Protein AF-A0A9P6IGS5-F1 (afdb_monomer_lite)

Radius of gyration: 22.18 Å; chains: 1; bounding box: 39×52×63 Å

pLDDT: mean 83.56, std 8.83, range [56.09, 96.19]

Structure (mmCIF, N/CA/C/O backbone):
data_AF-A0A9P6IGS5-F1
#
_entry.id   AF-A0A9P6IGS5-F1
#
loop_
_atom_site.group_PDB
_atom_site.id
_atom_site.type_symbol
_atom_site.label_atom_id
_atom_site.label_alt_id
_atom_site.label_comp_id
_atom_site.label_asym_id
_atom_site.label_entity_id
_atom_site.label_seq_id
_atom_site.pdbx_PDB_ins_code
_atom_site.Cartn_x
_atom_site.Cartn_y
_atom_site.Cartn_z
_atom_site.occupancy
_atom_site.B_iso_or_equiv
_atom_site.auth_seq_id
_atom_site.auth_comp_id
_atom_site.auth_asym_id
_atom_site.auth_atom_id
_atom_site.pdbx_PDB_model_num
ATOM 1 N N . SER A 1 1 ? -24.223 6.462 4.517 1.00 67.62 1 SER A N 1
ATOM 2 C CA . SER A 1 1 ? -23.906 7.894 4.335 1.00 67.62 1 SER A CA 1
ATOM 3 C C . SER A 1 1 ? -22.598 8.195 5.044 1.00 67.62 1 SER A C 1
ATOM 5 O O . SER A 1 1 ? -22.432 7.735 6.174 1.00 67.62 1 SER A O 1
ATOM 7 N N . ILE A 1 2 ? -21.698 8.926 4.380 1.00 74.50 2 ILE A N 1
ATOM 8 C CA . ILE A 1 2 ? -20.334 9.260 4.834 1.00 74.50 2 ILE A CA 1
ATOM 9 C C . ILE A 1 2 ? -20.335 9.878 6.243 1.00 74.50 2 ILE A C 1
ATOM 11 O O . ILE A 1 2 ? -19.531 9.499 7.096 1.00 74.50 2 ILE A O 1
ATOM 15 N N . ASP A 1 3 ? -21.309 10.740 6.539 1.00 76.12 3 ASP A N 1
ATOM 16 C CA . ASP A 1 3 ? -21.439 11.391 7.849 1.00 76.12 3 ASP A CA 1
ATOM 17 C C . ASP A 1 3 ? -21.683 10.407 8.999 1.00 76.12 3 ASP A C 1
ATOM 19 O O . ASP A 1 3 ? -21.131 10.571 10.087 1.00 76.12 3 ASP A O 1
ATOM 23 N N . LYS A 1 4 ? -22.478 9.352 8.767 1.00 75.62 4 LYS A N 1
ATOM 24 C CA . LYS A 1 4 ? -22.743 8.327 9.790 1.00 75.62 4 LYS A CA 1
ATOM 25 C C . LYS A 1 4 ? -21.494 7.487 10.070 1.00 75.62 4 LYS A C 1
ATOM 27 O O . LYS A 1 4 ? -21.181 7.250 11.231 1.00 75.62 4 LYS A O 1
ATOM 32 N N . GLY A 1 5 ? -20.769 7.082 9.022 1.00 74.75 5 GLY A N 1
ATOM 33 C CA . GLY A 1 5 ? -19.525 6.316 9.165 1.00 74.75 5 GLY A CA 1
ATOM 34 C C . GLY A 1 5 ? -18.425 7.117 9.865 1.00 74.75 5 GLY A C 1
ATOM 35 O O . GLY A 1 5 ? -17.746 6.603 10.749 1.00 74.75 5 GLY A O 1
ATOM 36 N N . THR A 1 6 ? -18.312 8.407 9.539 1.00 74.31 6 THR A N 1
ATOM 37 C CA . THR A 1 6 ? -17.309 9.295 10.144 1.00 74.31 6 THR A CA 1
ATOM 38 C C . THR A 1 6 ? -17.562 9.481 11.639 1.00 74.31 6 THR A C 1
ATOM 40 O O . THR A 1 6 ? -16.622 9.397 12.426 1.00 74.31 6 THR A O 1
ATOM 43 N N . ARG A 1 7 ? -18.821 9.688 12.053 1.00 74.38 7 ARG A N 1
ATOM 44 C CA . ARG A 1 7 ? -19.177 9.831 13.476 1.00 74.38 7 ARG A CA 1
ATOM 45 C C . ARG A 1 7 ? -18.875 8.567 14.282 1.00 74.38 7 ARG A C 1
ATOM 47 O O . ARG A 1 7 ? -18.262 8.672 15.337 1.00 74.38 7 ARG A O 1
ATOM 54 N N . ALA A 1 8 ? -19.210 7.389 13.755 1.00 75.44 8 ALA A N 1
ATOM 55 C CA . ALA A 1 8 ? -18.929 6.121 14.433 1.00 75.44 8 ALA A CA 1
ATOM 56 C C . ALA A 1 8 ? -17.420 5.906 14.683 1.00 75.44 8 ALA A C 1
ATOM 58 O O . ALA A 1 8 ? -17.015 5.457 15.754 1.00 75.44 8 ALA A O 1
ATOM 59 N N . LEU A 1 9 ? -16.566 6.279 13.722 1.00 77.00 9 LEU A N 1
ATOM 60 C CA . LEU A 1 9 ? -15.110 6.205 13.889 1.00 77.00 9 LEU A CA 1
ATOM 61 C C . LEU A 1 9 ? -14.582 7.238 14.892 1.00 77.00 9 LEU A C 1
ATOM 63 O O . LEU A 1 9 ? -13.697 6.919 15.684 1.00 77.00 9 LEU A O 1
ATOM 67 N N . GLN A 1 10 ? -15.149 8.444 14.919 1.00 72.88 10 GLN A N 1
ATOM 68 C CA . GLN A 1 10 ? -14.776 9.471 15.898 1.00 72.88 10 GLN A CA 1
ATOM 69 C C . GLN A 1 10 ? -15.120 9.069 17.334 1.00 72.88 10 GLN A C 1
ATOM 71 O O . GLN A 1 10 ? -14.329 9.309 18.245 1.00 72.88 10 GLN A O 1
ATOM 76 N N . GLU A 1 11 ? -16.268 8.424 17.541 1.00 74.75 11 GLU A N 1
ATOM 77 C CA . GLU A 1 11 ? -16.694 7.926 18.854 1.00 74.75 11 GLU A CA 1
ATOM 78 C C . GLU A 1 11 ? -15.733 6.867 19.410 1.00 74.75 11 GLU A C 1
ATOM 80 O O . GLU A 1 11 ? -15.517 6.806 20.621 1.00 74.75 11 GLU A O 1
ATOM 85 N N . SER A 1 12 ? -15.071 6.101 18.534 1.00 69.81 12 SER A N 1
ATOM 86 C CA . SER A 1 12 ? -14.038 5.139 18.934 1.00 69.81 12 SER A CA 1
ATOM 87 C C . SER A 1 12 ? -12.739 5.791 19.441 1.00 69.81 12 SER A C 1
ATOM 89 O O . SER A 1 12 ? -11.921 5.110 20.055 1.00 69.81 12 SER A O 1
ATOM 91 N N . LYS A 1 13 ? -12.528 7.099 19.195 1.00 68.44 13 LYS A N 1
ATOM 92 C CA . LYS A 1 13 ? -11.315 7.886 19.523 1.00 68.44 13 LYS A CA 1
ATOM 93 C C . LYS A 1 13 ? -9.985 7.324 18.994 1.00 68.44 13 LYS A C 1
ATOM 95 O O . LYS A 1 13 ? -8.922 7.791 19.396 1.00 68.44 13 LYS A O 1
ATOM 100 N N . VAL A 1 14 ? -10.019 6.347 18.089 1.00 75.38 14 VAL A N 1
ATOM 101 C CA . VAL A 1 14 ? -8.811 5.734 17.509 1.00 75.38 14 VAL A CA 1
ATOM 102 C C . VAL A 1 14 ? -8.190 6.614 16.419 1.00 75.38 14 VAL A C 1
ATOM 104 O O . VAL A 1 14 ? -6.975 6.582 16.230 1.00 75.38 14 VAL A O 1
ATOM 107 N N . LEU A 1 15 ? -9.013 7.391 15.710 1.00 81.44 15 LEU A N 1
ATOM 108 C CA . LEU A 1 15 ? -8.613 8.249 14.594 1.00 81.44 15 LEU A CA 1
ATOM 109 C C . LEU A 1 15 ? -9.080 9.685 14.823 1.00 81.44 15 LEU A C 1
ATOM 111 O O . LEU A 1 15 ? -10.172 9.915 15.348 1.00 81.44 15 LEU A O 1
ATOM 115 N N . ASP A 1 16 ? -8.281 10.657 14.383 1.00 85.62 16 ASP A N 1
ATOM 116 C CA . ASP A 1 16 ? -8.737 12.046 14.364 1.00 85.62 16 ASP A CA 1
ATOM 117 C C . ASP A 1 16 ? -9.813 12.273 13.282 1.00 85.62 16 ASP A C 1
ATOM 119 O O . ASP A 1 16 ? -10.110 11.405 12.451 1.00 85.62 16 ASP A O 1
ATOM 123 N N . ILE A 1 17 ? -10.431 13.457 13.289 1.00 85.44 17 ILE A N 1
ATOM 124 C CA . ILE A 1 17 ? -11.508 13.809 12.354 1.00 85.44 17 ILE A CA 1
ATOM 125 C C . ILE A 1 17 ? -11.085 13.726 10.884 1.00 85.44 17 ILE A C 1
ATOM 127 O O . ILE A 1 17 ? -11.879 13.292 10.049 1.00 85.44 17 ILE A O 1
ATOM 131 N N . THR A 1 18 ? -9.861 14.133 10.556 1.00 87.69 18 THR A N 1
ATOM 132 C CA . THR A 1 18 ? -9.362 14.137 9.179 1.00 87.69 18 THR A CA 1
ATOM 133 C C . THR A 1 18 ? -9.048 12.724 8.706 1.00 87.69 18 THR A C 1
ATOM 135 O O . THR A 1 18 ? -9.444 12.350 7.604 1.00 87.69 18 THR A O 1
ATOM 138 N N . GLN A 1 19 ? -8.448 11.903 9.568 1.00 89.38 19 GLN A N 1
ATOM 139 C CA . GLN A 1 19 ? -8.175 10.493 9.302 1.00 89.38 19 GLN A CA 1
ATOM 140 C C . GLN A 1 19 ? -9.465 9.679 9.162 1.00 89.38 19 GLN A C 1
ATOM 142 O O . GLN A 1 19 ? -9.591 8.883 8.234 1.00 89.38 19 GLN A O 1
ATOM 147 N N . SER A 1 20 ? -10.449 9.924 10.032 1.00 89.69 20 SER A N 1
ATOM 148 C CA . SER A 1 20 ? -11.764 9.276 9.972 1.00 89.69 20 SER A CA 1
ATOM 149 C C . SER A 1 20 ? -12.479 9.596 8.661 1.00 89.69 20 SER A C 1
ATOM 151 O O . SER A 1 20 ? -12.975 8.693 7.994 1.00 89.69 20 SER A O 1
ATOM 153 N N . LYS A 1 21 ? -12.483 10.873 8.250 1.00 89.31 21 LYS A N 1
ATOM 154 C CA . LYS A 1 21 ? -13.046 11.281 6.956 1.00 89.31 21 LYS A CA 1
ATOM 155 C C . LYS A 1 21 ? -12.319 10.609 5.794 1.00 89.31 21 LYS A C 1
ATOM 157 O O . LYS A 1 21 ? -12.976 10.033 4.938 1.00 89.31 21 LYS A O 1
ATOM 162 N N . ALA A 1 22 ? -10.985 10.631 5.783 1.00 91.25 22 ALA A N 1
ATOM 163 C CA . ALA A 1 22 ? -10.196 10.011 4.720 1.00 91.25 22 ALA A CA 1
ATOM 164 C C . ALA A 1 22 ? -10.479 8.506 4.580 1.00 91.25 22 ALA A C 1
ATOM 166 O O . ALA A 1 22 ? -10.629 8.015 3.464 1.00 91.25 22 ALA A O 1
ATOM 167 N N . LEU A 1 23 ? -10.604 7.787 5.701 1.00 91.44 23 LEU A N 1
ATOM 168 C CA . LEU A 1 23 ? -10.930 6.362 5.708 1.00 91.44 23 LEU A CA 1
ATOM 169 C C . LEU A 1 23 ? -12.328 6.090 5.133 1.00 91.44 23 LEU A C 1
ATOM 171 O O . LEU A 1 23 ? -12.487 5.214 4.286 1.00 91.44 23 LEU A O 1
ATOM 175 N N . VAL A 1 24 ? -13.341 6.850 5.561 1.00 90.56 24 VAL A N 1
ATOM 176 C CA . VAL A 1 24 ? -14.718 6.679 5.066 1.00 90.56 24 VAL A CA 1
ATOM 177 C C . VAL A 1 24 ? -14.820 7.017 3.583 1.00 90.56 24 VAL A C 1
ATOM 179 O O . VAL A 1 24 ? -15.501 6.309 2.845 1.00 90.56 24 VAL A O 1
ATOM 182 N N . GLU A 1 25 ? -14.132 8.066 3.138 1.00 90.94 25 GLU A N 1
ATOM 183 C CA . GLU A 1 25 ? -14.089 8.451 1.727 1.00 90.94 25 GLU A CA 1
ATOM 184 C C . GLU A 1 25 ? -13.423 7.375 0.867 1.00 90.94 25 GLU A C 1
ATOM 186 O O . GLU A 1 25 ? -13.945 7.037 -0.193 1.00 90.94 25 GLU A O 1
ATOM 191 N N . ALA A 1 26 ? -12.329 6.776 1.345 1.00 93.00 26 ALA A N 1
ATOM 192 C CA . ALA A 1 26 ? -11.666 5.672 0.655 1.00 93.00 26 ALA A CA 1
ATOM 193 C C . ALA A 1 26 ? -12.531 4.407 0.560 1.00 93.00 26 ALA A C 1
ATOM 195 O O . ALA A 1 26 ? -12.447 3.690 -0.428 1.00 93.00 26 ALA A O 1
ATOM 196 N N . LEU A 1 27 ? -13.381 4.143 1.556 1.00 91.12 27 LEU A N 1
ATOM 197 C CA . LEU A 1 27 ? -14.308 3.004 1.549 1.00 91.12 27 LEU A CA 1
ATOM 198 C C . LEU A 1 27 ? -15.571 3.240 0.708 1.00 91.12 27 LEU A C 1
ATOM 200 O O . LEU A 1 27 ? -16.265 2.284 0.373 1.00 91.12 27 LEU A O 1
ATOM 204 N N . SER A 1 28 ? -15.911 4.497 0.417 1.00 90.31 28 SER A N 1
ATOM 205 C CA . SER A 1 28 ? -17.187 4.865 -0.219 1.00 90.31 28 SER A CA 1
ATOM 206 C C . SER A 1 28 ? -17.060 5.184 -1.709 1.00 90.31 28 SER A C 1
ATOM 208 O O . SER A 1 28 ? -18.060 5.522 -2.341 1.00 90.31 28 SER A O 1
ATOM 210 N N . ARG A 1 29 ? -15.845 5.143 -2.263 1.00 88.44 29 ARG A N 1
ATOM 211 C CA . ARG A 1 29 ? -15.546 5.551 -3.638 1.00 88.44 29 ARG A CA 1
ATOM 212 C C . ARG A 1 29 ? -14.704 4.491 -4.328 1.00 88.44 29 ARG A C 1
ATOM 214 O O . ARG A 1 29 ? -13.872 3.852 -3.697 1.00 88.44 29 ARG A O 1
ATOM 221 N N . GLU A 1 30 ? -14.868 4.379 -5.640 1.00 89.19 30 GLU A N 1
ATOM 222 C CA . GLU A 1 30 ? -14.006 3.538 -6.479 1.00 89.19 30 GLU A CA 1
ATOM 223 C C . GLU A 1 30 ? -12.567 4.069 -6.520 1.00 89.19 30 GLU A C 1
ATOM 225 O O . GLU A 1 30 ? -11.612 3.298 -6.565 1.00 89.19 30 GLU A O 1
ATOM 230 N N . VAL A 1 31 ? -12.409 5.397 -6.461 1.00 90.81 31 VAL A N 1
ATOM 231 C CA . VAL A 1 31 ? -11.111 6.075 -6.443 1.00 90.81 31 VAL A CA 1
ATOM 232 C C . VAL A 1 31 ? -11.103 7.149 -5.359 1.00 90.81 31 VAL A C 1
ATOM 234 O O . VAL A 1 31 ? -11.986 8.009 -5.297 1.00 90.81 31 VAL A O 1
ATOM 237 N N . ALA A 1 32 ? -10.069 7.128 -4.518 1.00 91.62 32 ALA A N 1
ATOM 238 C CA . ALA A 1 32 ? -9.853 8.119 -3.474 1.00 91.62 32 ALA A CA 1
ATOM 239 C C . ALA A 1 32 ? -8.381 8.534 -3.398 1.00 91.62 32 ALA A C 1
ATOM 241 O O . ALA A 1 32 ? -7.475 7.705 -3.468 1.00 91.62 32 ALA A O 1
ATOM 242 N N . LEU A 1 33 ? -8.151 9.834 -3.205 1.00 90.56 33 LEU A N 1
ATOM 243 C CA . LEU A 1 33 ? -6.829 10.401 -2.967 1.00 90.56 33 LEU A CA 1
ATOM 244 C C . LEU A 1 33 ? -6.705 10.788 -1.493 1.00 90.56 33 LEU A C 1
ATOM 246 O O . LEU A 1 33 ? -7.379 11.705 -1.026 1.00 90.56 33 LEU A O 1
ATOM 250 N N . ILE A 1 34 ? -5.809 10.116 -0.771 1.00 89.44 34 ILE A N 1
ATOM 251 C CA . ILE A 1 34 ? -5.482 10.457 0.616 1.00 89.44 34 ILE A CA 1
ATOM 252 C C . ILE A 1 34 ? -4.171 11.239 0.622 1.00 89.44 34 ILE A C 1
ATOM 254 O O . ILE A 1 34 ? -3.102 10.690 0.361 1.00 89.44 34 ILE A O 1
ATOM 258 N N . SER A 1 35 ? -4.254 12.526 0.952 1.00 87.75 35 SER A N 1
ATOM 259 C CA . SER A 1 35 ? -3.096 13.413 1.052 1.00 87.75 35 SER A CA 1
ATOM 260 C C . SER A 1 35 ? -2.871 13.869 2.491 1.00 87.75 35 SER A C 1
ATOM 262 O O . SER A 1 35 ? -3.810 14.053 3.263 1.00 87.75 35 SER A O 1
ATOM 264 N N . GLY A 1 36 ? -1.608 14.064 2.858 1.00 85.12 36 GLY A N 1
ATOM 265 C CA . GLY A 1 36 ? -1.233 14.675 4.126 1.00 85.12 36 GLY A CA 1
ATOM 266 C C . GLY A 1 36 ? 0.269 14.970 4.184 1.00 85.12 36 GLY A C 1
ATOM 267 O O . GLY A 1 36 ? 1.036 14.284 3.503 1.00 85.12 36 GLY A O 1
ATOM 268 N N . PRO A 1 37 ? 0.724 15.937 4.996 1.00 85.62 37 PRO A N 1
ATOM 269 C CA . PRO A 1 37 ? 2.148 16.193 5.238 1.00 85.62 37 PRO A CA 1
ATOM 270 C C . PRO A 1 37 ? 2.932 14.967 5.756 1.00 85.62 37 PRO A C 1
ATOM 272 O O . PRO A 1 37 ? 2.338 13.991 6.226 1.00 85.62 37 PRO A O 1
ATOM 275 N N . PRO A 1 38 ? 4.273 14.950 5.691 1.00 82.75 38 PRO A N 1
ATOM 276 C CA . PRO A 1 38 ? 5.076 13.904 6.330 1.00 82.75 38 PRO A CA 1
ATOM 277 C C . PRO A 1 38 ? 4.682 13.710 7.805 1.00 82.75 38 PRO A C 1
ATOM 279 O O . PRO A 1 38 ? 4.444 14.677 8.520 1.00 82.75 38 PRO A O 1
ATOM 282 N N . GLY A 1 39 ? 4.561 12.457 8.254 1.00 80.75 39 GLY A N 1
ATOM 283 C CA . GLY A 1 39 ? 4.198 12.137 9.643 1.00 80.75 39 GLY A CA 1
ATOM 284 C C . GLY A 1 39 ? 2.701 12.160 9.990 1.00 80.75 39 GLY A C 1
ATOM 285 O O . GLY A 1 39 ? 2.347 11.755 11.090 1.00 80.75 39 GLY A O 1
ATOM 286 N N . THR A 1 40 ? 1.787 12.523 9.080 1.00 81.31 40 THR A N 1
ATOM 287 C CA . THR A 1 40 ? 0.338 12.624 9.395 1.00 81.31 40 THR A CA 1
ATOM 288 C C . THR A 1 40 ? -0.442 11.302 9.408 1.00 81.31 40 THR A C 1
ATOM 290 O O . THR A 1 40 ? -1.650 11.275 9.181 1.00 81.31 40 THR A O 1
ATOM 293 N N . GLY A 1 41 ? 0.233 10.175 9.632 1.00 82.38 41 GLY A N 1
ATOM 294 C CA . GLY A 1 41 ? -0.446 8.888 9.809 1.00 82.38 41 GLY A CA 1
ATOM 295 C C . GLY A 1 41 ? -1.061 8.275 8.543 1.00 82.38 41 GLY A C 1
ATOM 296 O O . GLY A 1 41 ? -1.899 7.392 8.663 1.00 82.38 41 GLY A O 1
ATOM 297 N N . LYS A 1 42 ? -0.635 8.661 7.330 1.00 89.00 42 LYS A N 1
ATOM 298 C CA . LYS A 1 42 ? -1.097 8.030 6.068 1.00 89.00 42 LYS A CA 1
ATOM 299 C C . LYS A 1 42 ? -0.974 6.502 6.089 1.00 89.00 42 LYS A C 1
ATOM 301 O O . LYS A 1 42 ? -1.913 5.803 5.726 1.00 89.00 42 LYS A O 1
ATOM 306 N N . THR A 1 43 ? 0.150 5.990 6.591 1.00 89.12 43 THR A N 1
ATOM 307 C CA . THR A 1 43 ? 0.376 4.551 6.783 1.00 89.12 43 THR A CA 1
ATOM 308 C C . THR A 1 43 ? -0.655 3.939 7.730 1.00 89.12 43 THR A C 1
ATOM 310 O O . THR A 1 43 ? -1.195 2.880 7.436 1.00 89.12 43 THR A O 1
ATOM 313 N N . LYS A 1 44 ? -0.989 4.626 8.832 1.00 89.56 44 LYS A N 1
ATOM 314 C CA . LYS A 1 44 ? -2.010 4.176 9.788 1.00 89.56 44 LYS A CA 1
ATOM 315 C C . LYS A 1 44 ? -3.386 4.081 9.128 1.00 89.56 44 LYS A C 1
ATOM 317 O O . LYS A 1 44 ? -4.039 3.057 9.282 1.00 89.56 44 LYS A O 1
ATOM 322 N N . ILE A 1 45 ? -3.777 5.096 8.353 1.00 92.12 45 ILE A N 1
ATOM 323 C CA . ILE A 1 45 ? -5.040 5.081 7.598 1.00 92.12 45 ILE A CA 1
ATOM 324 C C . ILE A 1 45 ? -5.059 3.906 6.613 1.00 92.12 45 ILE A C 1
ATOM 326 O O . ILE A 1 45 ? -6.045 3.184 6.558 1.00 92.12 45 ILE A O 1
ATOM 330 N N . GLY A 1 46 ? -3.970 3.675 5.870 1.00 92.94 46 GLY A N 1
ATOM 331 C CA . GLY A 1 46 ? -3.877 2.552 4.931 1.00 92.94 46 GLY A CA 1
ATOM 332 C C . GLY A 1 46 ? -3.982 1.181 5.611 1.00 92.94 46 GLY A C 1
ATOM 333 O O . GLY A 1 46 ? -4.623 0.277 5.080 1.00 92.94 46 GLY A O 1
ATOM 334 N N . VAL A 1 47 ? -3.399 1.031 6.803 1.00 93.62 47 VAL A N 1
ATOM 335 C CA . VAL A 1 47 ? -3.502 -0.195 7.612 1.00 93.62 47 VAL A CA 1
ATOM 336 C C . VAL A 1 47 ? -4.936 -0.415 8.096 1.00 93.62 47 VAL A C 1
ATOM 338 O O . VAL A 1 47 ? -5.449 -1.528 7.997 1.00 93.62 47 VAL A O 1
ATOM 341 N N . ASP A 1 48 ? -5.600 0.634 8.581 1.00 91.81 48 ASP A N 1
ATOM 342 C CA . ASP A 1 48 ? -6.991 0.544 9.034 1.00 91.81 48 ASP A CA 1
ATOM 343 C C . ASP A 1 48 ? -7.944 0.273 7.863 1.00 91.81 48 ASP A C 1
ATOM 345 O O . ASP A 1 48 ? -8.849 -0.550 7.985 1.00 91.81 48 ASP A O 1
ATOM 349 N N . LEU A 1 49 ? -7.696 0.892 6.705 1.00 93.06 49 LEU A N 1
ATOM 350 C CA . LEU A 1 49 ? -8.417 0.616 5.465 1.00 93.06 49 LEU A CA 1
ATOM 351 C C . LEU A 1 49 ? -8.295 -0.858 5.081 1.00 93.06 49 LEU A C 1
ATOM 353 O O . LEU A 1 49 ? -9.311 -1.507 4.849 1.00 93.06 49 LEU A O 1
ATOM 357 N N . MET A 1 50 ? -7.078 -1.408 5.084 1.00 93.12 50 MET A N 1
ATOM 358 C CA . MET A 1 50 ? -6.867 -2.831 4.817 1.00 93.12 50 MET A CA 1
ATOM 359 C C . MET A 1 50 ? -7.595 -3.725 5.810 1.00 93.12 50 MET A C 1
ATOM 361 O O . MET A 1 50 ? -8.194 -4.719 5.410 1.00 93.12 50 MET A O 1
ATOM 365 N N . GLN A 1 51 ? -7.575 -3.376 7.096 1.00 90.81 51 GLN A N 1
ATOM 366 C CA . GLN A 1 51 ? -8.281 -4.145 8.111 1.00 90.81 51 GLN A CA 1
ATOM 367 C C . GLN A 1 51 ? -9.792 -4.158 7.853 1.00 90.81 51 GLN A C 1
ATOM 369 O O . GLN A 1 51 ? -10.405 -5.221 7.899 1.00 90.81 51 GLN A O 1
ATOM 374 N N . VAL A 1 52 ? -10.389 -3.005 7.539 1.00 90.88 52 VAL A N 1
ATOM 375 C CA . VAL A 1 52 ? -11.821 -2.921 7.222 1.00 90.88 52 VAL A CA 1
ATOM 376 C C . VAL A 1 52 ? -12.145 -3.698 5.948 1.00 90.88 52 VAL A C 1
ATOM 378 O O . VAL A 1 52 ? -13.092 -4.480 5.954 1.00 90.88 52 VAL A O 1
ATOM 381 N N . LEU A 1 53 ? -11.361 -3.533 4.880 1.00 90.56 53 LEU A N 1
ATOM 382 C CA . LEU A 1 53 ? -11.569 -4.257 3.626 1.00 90.56 53 LEU A CA 1
ATOM 383 C C . LEU A 1 53 ? -11.509 -5.772 3.847 1.00 90.56 53 LEU A C 1
ATOM 385 O O . LEU A 1 53 ? -12.461 -6.470 3.524 1.00 90.56 53 LEU A O 1
ATOM 389 N N . LEU A 1 54 ? -10.460 -6.280 4.494 1.00 89.38 54 LEU A N 1
ATOM 390 C CA . LEU A 1 54 ? -10.283 -7.718 4.724 1.00 89.38 54 LEU A CA 1
ATOM 391 C C . LEU A 1 54 ? -11.327 -8.329 5.669 1.00 89.38 54 LEU A C 1
ATOM 393 O O . LEU A 1 54 ? -11.622 -9.513 5.552 1.00 89.38 54 LEU A O 1
ATOM 397 N N . LEU A 1 55 ? -11.893 -7.552 6.597 1.00 87.38 55 LEU A N 1
ATOM 398 C CA . LEU A 1 55 ? -12.983 -8.018 7.463 1.00 87.38 55 LEU A CA 1
ATOM 399 C C . LEU A 1 55 ? -14.328 -8.122 6.732 1.00 87.38 55 LEU A C 1
ATOM 401 O O . LEU A 1 55 ? -15.195 -8.873 7.173 1.00 87.38 55 LEU A O 1
ATOM 405 N N . ASN A 1 56 ? -14.516 -7.359 5.653 1.00 85.06 56 ASN A N 1
ATOM 406 C CA . ASN A 1 56 ? -15.787 -7.286 4.927 1.00 85.06 56 ASN A CA 1
ATOM 407 C C . ASN A 1 56 ? -15.749 -7.989 3.562 1.00 85.06 56 ASN A C 1
ATOM 409 O O . ASN A 1 56 ? -16.798 -8.331 3.021 1.00 85.06 56 ASN A O 1
ATOM 413 N N . MET A 1 57 ? -14.562 -8.224 3.004 1.00 82.44 57 MET A N 1
ATOM 414 C CA . MET A 1 57 ? -14.382 -8.929 1.741 1.00 82.44 57 MET A CA 1
ATOM 415 C C . MET A 1 57 ? -14.375 -10.437 1.971 1.00 82.44 57 MET A C 1
ATOM 417 O O . MET A 1 57 ? -13.593 -10.968 2.758 1.00 82.44 57 MET A O 1
ATOM 421 N N . LYS A 1 58 ? -15.211 -11.149 1.216 1.00 74.38 58 LYS A N 1
ATOM 422 C CA . LYS A 1 58 ? -15.075 -12.595 1.043 1.00 74.38 58 LYS A CA 1
ATOM 423 C C . LYS A 1 58 ? -14.060 -12.859 -0.062 1.00 74.38 58 LYS A C 1
ATOM 425 O O . LYS A 1 58 ? -14.143 -12.251 -1.131 1.00 74.38 58 LYS A O 1
ATOM 430 N N . ALA A 1 59 ? -13.117 -13.762 0.201 1.00 69.31 59 ALA A N 1
ATOM 431 C CA . ALA A 1 59 ? -12.045 -14.102 -0.737 1.00 69.31 59 ALA A CA 1
ATOM 432 C C . ALA A 1 59 ? -12.578 -14.643 -2.077 1.00 69.31 59 ALA A C 1
ATOM 434 O O . ALA A 1 59 ? -11.975 -14.402 -3.118 1.00 69.31 59 ALA A O 1
ATOM 435 N N . GLU A 1 60 ? -13.718 -15.333 -2.037 1.00 68.19 60 GLU A N 1
ATOM 436 C CA . GLU A 1 60 ? -14.391 -15.937 -3.194 1.00 68.19 60 GLU A CA 1
ATOM 437 C C . GLU A 1 60 ? -14.974 -14.894 -4.159 1.00 68.19 60 GLU A C 1
ATOM 439 O O . GLU A 1 60 ? -15.025 -15.141 -5.359 1.00 68.19 60 GLU A O 1
ATOM 444 N N . ASP A 1 61 ? -15.346 -13.715 -3.649 1.00 74.75 61 ASP A N 1
ATOM 445 C CA . ASP A 1 61 ? -16.091 -12.714 -4.417 1.00 74.75 61 ASP A CA 1
ATOM 446 C C . ASP A 1 61 ? -15.197 -11.596 -4.984 1.00 74.75 61 ASP A C 1
ATOM 448 O O . ASP A 1 61 ? -15.545 -10.989 -5.992 1.00 74.75 61 ASP A O 1
ATOM 452 N N . ASN A 1 62 ? -14.058 -11.288 -4.343 1.00 74.50 62 ASN A N 1
ATOM 453 C CA . ASN A 1 62 ? -13.332 -10.032 -4.607 1.00 74.50 62 ASN A CA 1
ATOM 454 C C . ASN A 1 62 ? -11.845 -10.180 -4.977 1.00 74.50 62 ASN A C 1
ATOM 456 O O . ASN A 1 62 ? -11.192 -9.178 -5.266 1.00 74.50 62 ASN A O 1
ATOM 460 N N . GLY A 1 63 ? -11.295 -11.399 -4.982 1.00 82.38 63 GLY A N 1
ATOM 461 C CA . GLY A 1 63 ? -9.882 -11.624 -5.301 1.00 82.38 63 GLY A CA 1
ATOM 462 C C . GLY A 1 63 ? -8.895 -10.961 -4.316 1.00 82.38 63 GLY A C 1
ATOM 463 O O . GLY A 1 63 ? -9.283 -10.506 -3.237 1.00 82.38 63 GLY A O 1
ATOM 464 N N . PRO A 1 64 ? -7.585 -10.955 -4.631 1.00 88.12 64 PRO A N 1
ATOM 465 C CA . PRO A 1 64 ? -6.560 -10.375 -3.765 1.00 88.12 64 PRO A CA 1
ATOM 466 C C . PRO A 1 64 ? -6.518 -8.842 -3.850 1.00 88.12 64 PRO A C 1
ATOM 468 O O . PRO A 1 64 ? -6.706 -8.263 -4.918 1.00 88.12 64 PRO A O 1
ATOM 471 N N . ILE A 1 65 ? -6.158 -8.182 -2.744 1.00 90.88 65 ILE A N 1
ATOM 472 C CA . ILE A 1 65 ? -5.883 -6.739 -2.745 1.00 90.88 65 ILE A CA 1
ATOM 473 C C . ILE A 1 65 ? -4.426 -6.500 -3.159 1.00 90.88 65 ILE A C 1
ATOM 475 O O . ILE A 1 65 ? -3.496 -6.972 -2.500 1.00 90.88 65 ILE A O 1
ATOM 479 N N . LEU A 1 66 ? -4.222 -5.742 -4.237 1.00 92.44 66 LEU A N 1
ATOM 480 C CA . LEU A 1 66 ? -2.897 -5.381 -4.734 1.00 92.44 66 LEU A CA 1
ATOM 481 C C . LEU A 1 66 ? -2.385 -4.105 -4.049 1.00 92.44 66 LEU A C 1
ATOM 483 O O . LEU A 1 66 ? -3.006 -3.049 -4.134 1.00 92.44 66 LEU A O 1
ATOM 487 N N . CYS A 1 67 ? -1.226 -4.192 -3.393 1.00 93.00 67 CYS A N 1
ATOM 488 C CA . CYS A 1 67 ? -0.542 -3.048 -2.790 1.00 93.00 67 CYS A CA 1
ATOM 489 C C . CYS A 1 67 ? 0.735 -2.722 -3.572 1.00 93.00 67 CYS A C 1
ATOM 491 O O . CYS A 1 67 ? 1.580 -3.594 -3.770 1.00 93.00 67 CYS A O 1
ATOM 493 N N . ILE A 1 68 ? 0.879 -1.465 -3.997 1.00 91.69 68 ILE A N 1
ATOM 494 C CA . ILE A 1 68 ? 2.004 -0.988 -4.809 1.00 91.69 68 ILE A CA 1
ATOM 495 C C . ILE A 1 68 ? 2.637 0.223 -4.118 1.00 91.69 68 ILE A C 1
ATOM 497 O O . ILE A 1 68 ? 1.936 1.084 -3.588 1.00 91.69 68 ILE A O 1
ATOM 501 N N . CYS A 1 69 ? 3.967 0.301 -4.123 1.00 90.50 69 CYS A N 1
ATOM 502 C CA . CYS A 1 69 ? 4.731 1.453 -3.644 1.00 90.50 69 CYS A CA 1
ATOM 503 C C . CYS A 1 69 ? 5.913 1.721 -4.578 1.00 90.50 69 CYS A C 1
ATOM 505 O O . CYS A 1 69 ? 6.451 0.798 -5.181 1.00 90.50 69 CYS A O 1
ATOM 507 N N . TYR A 1 70 ? 6.361 2.978 -4.635 1.00 87.50 70 TYR A N 1
ATOM 508 C CA . TYR A 1 70 ? 7.506 3.368 -5.464 1.00 87.50 70 TYR A CA 1
ATOM 509 C C . TYR A 1 70 ? 8.836 2.767 -4.981 1.00 87.50 70 TYR A C 1
ATOM 511 O O . TYR A 1 70 ? 9.712 2.460 -5.783 1.00 87.50 70 TYR A O 1
ATOM 519 N N . THR A 1 71 ? 9.007 2.586 -3.667 1.00 90.06 71 THR A N 1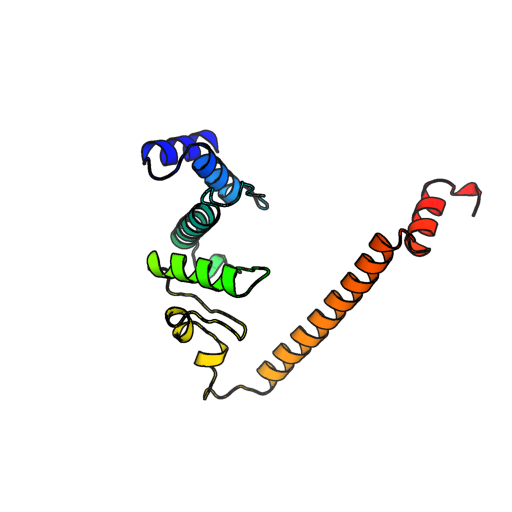
ATOM 520 C CA . THR A 1 71 ? 10.242 2.036 -3.092 1.00 90.06 71 THR A CA 1
ATOM 521 C C . THR A 1 71 ? 9.971 0.771 -2.292 1.00 90.06 71 THR A C 1
ATOM 523 O O . THR A 1 71 ? 8.950 0.657 -1.610 1.00 90.06 71 THR A O 1
ATOM 526 N N . ASN A 1 72 ? 10.946 -0.145 -2.302 1.00 93.62 72 ASN A N 1
ATOM 527 C CA . ASN A 1 72 ? 10.931 -1.320 -1.431 1.00 93.62 72 ASN A CA 1
ATOM 528 C C . ASN A 1 72 ? 10.771 -0.910 0.034 1.00 93.62 72 ASN A C 1
ATOM 530 O O . ASN A 1 72 ? 9.902 -1.431 0.707 1.00 93.62 72 ASN A O 1
ATOM 534 N N . HIS A 1 73 ? 11.531 0.077 0.518 1.00 92.75 73 HIS A N 1
ATOM 535 C CA . HIS A 1 73 ? 11.474 0.480 1.926 1.00 92.75 73 HIS A CA 1
ATOM 536 C C . HIS A 1 73 ? 10.069 0.902 2.386 1.00 92.75 73 HIS A C 1
ATOM 538 O O . HIS A 1 73 ? 9.638 0.490 3.463 1.00 92.75 73 HIS A O 1
ATOM 544 N N . ALA A 1 74 ? 9.346 1.677 1.569 1.00 92.31 74 ALA A N 1
ATOM 545 C CA . ALA A 1 74 ? 7.973 2.069 1.879 1.00 92.31 74 ALA A CA 1
ATOM 546 C C . ALA A 1 74 ? 7.029 0.856 1.907 1.00 92.31 74 ALA A C 1
ATOM 548 O O . ALA A 1 74 ? 6.210 0.741 2.821 1.00 92.31 74 ALA A O 1
ATOM 549 N N . LEU A 1 75 ? 7.186 -0.070 0.953 1.00 95.06 75 LEU A N 1
ATOM 550 C CA . LEU A 1 75 ? 6.424 -1.317 0.925 1.00 95.06 75 LEU A CA 1
ATOM 551 C C . LEU A 1 75 ? 6.723 -2.191 2.152 1.00 95.06 75 LEU A C 1
ATOM 553 O O . LEU A 1 75 ? 5.786 -2.632 2.808 1.00 95.06 75 LEU A O 1
ATOM 557 N N . ASP A 1 76 ? 8.001 -2.413 2.494 1.00 95.56 76 ASP A N 1
ATOM 558 C CA . ASP A 1 76 ? 8.427 -3.191 3.669 1.00 95.56 76 ASP A CA 1
ATOM 559 C C . ASP A 1 76 ? 7.755 -2.656 4.932 1.00 95.56 76 ASP A C 1
ATOM 561 O O . ASP A 1 76 ? 7.095 -3.407 5.645 1.00 95.56 76 ASP A O 1
ATOM 565 N N . GLN A 1 77 ? 7.880 -1.347 5.173 1.00 94.56 77 GLN A N 1
ATOM 566 C CA . GLN A 1 77 ? 7.285 -0.716 6.344 1.00 94.56 77 GLN A CA 1
ATOM 567 C C . GLN A 1 77 ? 5.770 -0.883 6.364 1.00 94.56 77 GLN A C 1
ATOM 569 O O . GLN A 1 77 ? 5.203 -1.174 7.412 1.00 94.56 77 GLN A O 1
ATOM 574 N N . PHE A 1 78 ? 5.090 -0.693 5.233 1.00 95.62 78 PHE A N 1
ATOM 575 C CA . PHE A 1 78 ? 3.642 -0.864 5.185 1.00 95.62 78 PHE A CA 1
ATOM 576 C C . PHE A 1 78 ? 3.229 -2.304 5.521 1.00 95.62 78 PHE A C 1
ATOM 578 O O . PHE A 1 78 ? 2.370 -2.506 6.378 1.00 95.62 78 PHE A O 1
ATOM 585 N N . LEU A 1 79 ? 3.880 -3.299 4.914 1.00 96.19 79 LEU A N 1
ATOM 586 C CA . LEU A 1 79 ? 3.593 -4.712 5.164 1.00 96.19 79 LEU A CA 1
ATOM 587 C C . LEU A 1 79 ? 3.926 -5.134 6.604 1.00 96.19 79 LEU A C 1
ATOM 589 O O . LEU A 1 79 ? 3.164 -5.893 7.198 1.00 96.19 79 LEU A O 1
ATOM 593 N N . ASP A 1 80 ? 5.005 -4.618 7.199 1.00 95.88 80 ASP A N 1
ATOM 594 C CA . ASP A 1 80 ? 5.334 -4.869 8.608 1.00 95.88 80 ASP A CA 1
ATOM 595 C C . ASP A 1 80 ? 4.230 -4.356 9.550 1.00 95.88 80 ASP A C 1
ATOM 597 O O . ASP A 1 80 ? 3.835 -5.071 10.473 1.00 95.88 80 ASP A O 1
ATOM 601 N N . HIS A 1 81 ? 3.646 -3.182 9.278 1.00 95.75 81 HIS A N 1
ATOM 602 C CA . HIS A 1 81 ? 2.499 -2.693 10.051 1.00 95.75 81 HIS A CA 1
ATOM 603 C C . HIS A 1 81 ? 1.243 -3.566 9.873 1.00 95.75 81 HIS A C 1
ATOM 605 O O . HIS A 1 81 ? 0.454 -3.701 10.811 1.00 95.75 81 HIS A O 1
ATOM 611 N N . LEU A 1 82 ? 1.037 -4.180 8.701 1.00 95.81 82 LEU A N 1
ATOM 612 C CA . LEU A 1 82 ? -0.044 -5.157 8.509 1.00 95.81 82 LEU A CA 1
ATOM 613 C C . LEU A 1 82 ? 0.205 -6.426 9.337 1.00 95.81 82 LEU A C 1
ATOM 615 O O . LEU A 1 82 ? -0.711 -6.917 10.005 1.00 95.81 82 LEU A O 1
ATOM 619 N N . LEU A 1 83 ? 1.449 -6.915 9.370 1.00 95.31 83 LEU A N 1
ATOM 620 C CA . LEU A 1 83 ? 1.836 -8.037 10.227 1.00 95.31 83 LEU A CA 1
ATOM 621 C C . LEU A 1 83 ? 1.619 -7.718 11.715 1.00 95.31 83 LEU A C 1
ATOM 623 O O . LEU A 1 83 ? 1.157 -8.587 12.456 1.00 95.31 83 LEU A O 1
ATOM 627 N N . ASP A 1 84 ? 1.877 -6.482 12.158 1.00 94.94 84 ASP A N 1
ATOM 628 C CA . ASP A 1 84 ? 1.589 -6.031 13.533 1.00 94.94 84 ASP A CA 1
ATOM 629 C C . ASP A 1 84 ? 0.091 -6.099 13.869 1.00 94.94 84 ASP A C 1
ATOM 631 O O . ASP A 1 84 ? -0.296 -6.341 15.014 1.00 94.94 84 ASP A O 1
ATOM 635 N N . LYS A 1 85 ? -0.773 -5.946 12.860 1.00 92.56 85 LYS A N 1
ATOM 636 C CA . LYS A 1 85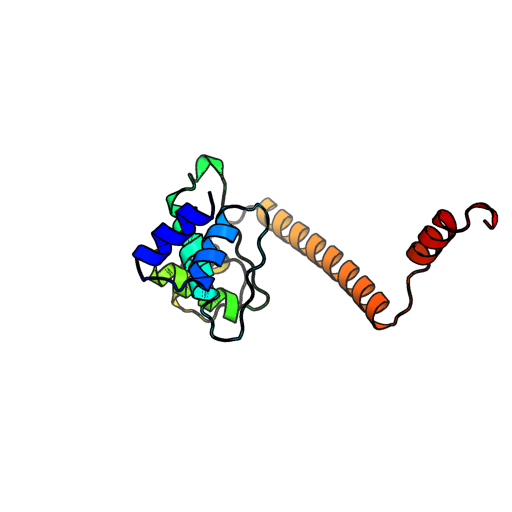 ? -2.227 -6.138 12.966 1.00 92.56 85 LYS A CA 1
ATOM 637 C C . LYS A 1 85 ? -2.674 -7.586 12.775 1.00 92.56 85 LYS A C 1
ATOM 639 O O . LYS A 1 85 ? -3.874 -7.836 12.701 1.00 92.56 85 LYS A O 1
ATOM 644 N N . LYS A 1 86 ? -1.737 -8.541 12.756 1.00 93.44 86 LYS A N 1
ATOM 645 C CA . LYS A 1 86 ? -1.979 -9.978 12.542 1.00 93.44 86 LYS A CA 1
ATOM 646 C C . LYS A 1 86 ? -2.582 -10.301 11.169 1.00 93.44 86 LYS A C 1
ATOM 648 O O . LYS A 1 86 ? -3.169 -11.365 10.993 1.00 93.44 86 LYS A O 1
ATOM 653 N N . ILE A 1 87 ? -2.415 -9.416 10.187 1.00 93.00 87 ILE A N 1
ATOM 654 C CA . ILE A 1 87 ? -2.772 -9.687 8.794 1.00 93.00 87 ILE A CA 1
ATOM 655 C C . ILE A 1 87 ? -1.590 -10.425 8.167 1.00 93.00 87 ILE A C 1
ATOM 657 O O . ILE A 1 87 ? -0.579 -9.815 7.838 1.00 93.00 87 ILE A O 1
ATOM 661 N N . THR A 1 88 ? -1.691 -11.749 8.050 1.00 91.88 88 THR A N 1
ATOM 662 C CA . THR A 1 88 ? -0.566 -12.614 7.643 1.00 91.88 88 THR A CA 1
ATOM 663 C C . THR A 1 88 ? -0.728 -13.248 6.267 1.00 91.88 88 THR A C 1
ATOM 665 O O . THR A 1 88 ? 0.254 -13.748 5.718 1.00 91.88 88 THR A O 1
ATOM 668 N N . ASN A 1 89 ? -1.930 -13.209 5.681 1.00 90.62 89 ASN A N 1
ATOM 669 C CA . ASN A 1 89 ? -2.186 -13.709 4.330 1.00 90.62 89 ASN A CA 1
ATOM 670 C C . ASN A 1 89 ? -1.669 -12.718 3.272 1.00 90.62 89 ASN A C 1
ATOM 672 O O . ASN A 1 89 ? -2.436 -12.077 2.559 1.00 90.62 89 ASN A O 1
ATOM 676 N N . ILE A 1 90 ? -0.349 -12.549 3.237 1.00 93.69 90 ILE A N 1
ATOM 677 C CA . ILE A 1 90 ? 0.368 -11.608 2.382 1.00 93.69 90 ILE A CA 1
ATOM 678 C C . ILE A 1 90 ? 1.285 -12.409 1.459 1.00 93.69 90 ILE A C 1
ATOM 680 O O . ILE A 1 90 ? 1.983 -13.327 1.894 1.00 93.69 90 ILE A O 1
ATOM 684 N N . ILE A 1 91 ? 1.318 -12.030 0.183 1.00 92.88 91 ILE A N 1
ATOM 685 C CA . ILE A 1 91 ? 2.345 -12.461 -0.763 1.00 92.88 91 ILE A CA 1
ATOM 686 C C . ILE A 1 91 ? 3.079 -11.211 -1.222 1.00 92.88 91 ILE A C 1
ATOM 688 O O . ILE A 1 91 ? 2.515 -10.349 -1.891 1.00 92.88 91 ILE A O 1
ATOM 692 N N . ARG A 1 92 ? 4.352 -11.114 -0.851 1.00 93.31 92 ARG A N 1
ATOM 693 C CA . ARG A 1 92 ? 5.238 -10.051 -1.308 1.00 93.31 92 ARG A CA 1
ATOM 694 C C . ARG A 1 92 ? 5.981 -10.521 -2.552 1.00 93.31 92 ARG A C 1
ATOM 696 O O . ARG A 1 92 ? 6.688 -11.523 -2.492 1.00 93.31 92 ARG A O 1
ATOM 703 N N . ILE A 1 93 ? 5.888 -9.753 -3.627 1.00 89.69 93 ILE A N 1
ATOM 704 C CA . ILE A 1 93 ? 6.591 -10.008 -4.887 1.00 89.69 93 ILE A CA 1
ATOM 705 C C . ILE A 1 93 ? 7.766 -9.032 -5.009 1.00 89.69 93 ILE A C 1
ATOM 707 O O . ILE A 1 93 ? 7.645 -7.868 -4.625 1.00 89.69 93 ILE A O 1
ATOM 711 N N . GLY A 1 94 ? 8.897 -9.502 -5.534 1.00 83.94 94 GLY A N 1
ATOM 712 C CA . GLY A 1 94 ? 10.087 -8.698 -5.786 1.00 83.94 94 GLY A CA 1
ATOM 713 C C . GLY A 1 94 ? 11.216 -8.929 -4.781 1.00 83.94 94 GLY A C 1
ATOM 714 O O . GLY A 1 94 ? 11.016 -9.215 -3.598 1.00 83.94 94 GLY A O 1
ATOM 715 N N . SER A 1 95 ? 12.447 -8.770 -5.266 1.00 83.50 95 SER A N 1
ATOM 716 C CA . SER A 1 95 ? 13.672 -8.884 -4.471 1.00 83.50 95 SER A CA 1
ATOM 717 C C . SER A 1 95 ? 14.000 -7.605 -3.689 1.00 83.50 95 SER A C 1
ATOM 719 O O . SER A 1 95 ? 13.492 -6.526 -3.981 1.00 83.50 95 SER A O 1
ATOM 721 N N . GLY A 1 96 ? 14.933 -7.700 -2.736 1.00 85.00 96 GLY A N 1
ATOM 722 C CA . GLY A 1 96 ? 15.505 -6.522 -2.067 1.00 85.00 96 GLY A CA 1
ATOM 723 C C . GLY A 1 96 ? 14.749 -6.043 -0.824 1.00 85.00 96 GLY A C 1
ATOM 724 O O . GLY A 1 96 ? 15.030 -4.950 -0.336 1.00 85.00 96 GLY A O 1
ATOM 725 N N . SER A 1 97 ? 13.830 -6.859 -0.296 1.00 91.12 97 SER A N 1
ATOM 726 C CA . SER A 1 97 ? 13.294 -6.694 1.062 1.00 91.12 97 SER A CA 1
ATOM 727 C C . SER A 1 97 ? 14.432 -6.743 2.078 1.00 91.12 97 SER A C 1
ATOM 729 O O . SER A 1 97 ? 15.251 -7.664 2.036 1.00 91.12 97 SER A O 1
ATOM 731 N N . LYS A 1 98 ? 14.462 -5.791 3.012 1.00 90.00 98 LYS A N 1
ATOM 732 C CA . LYS A 1 98 ? 15.397 -5.812 4.153 1.00 90.00 98 LYS A CA 1
ATOM 733 C C . LYS A 1 98 ? 14.720 -6.268 5.442 1.00 90.00 98 LYS A C 1
ATOM 735 O O . LYS A 1 98 ? 15.417 -6.609 6.392 1.00 90.00 98 LYS A O 1
ATOM 740 N N . SER A 1 99 ? 13.385 -6.297 5.476 1.00 92.81 99 SER A N 1
ATOM 741 C CA . SER A 1 99 ? 12.647 -6.826 6.623 1.00 92.81 99 SER A CA 1
ATOM 742 C C . SER A 1 99 ? 12.774 -8.349 6.718 1.00 92.81 99 SER A C 1
ATOM 744 O O . SER A 1 99 ? 12.391 -9.082 5.801 1.00 92.81 99 SER A O 1
ATOM 746 N N . GLU A 1 100 ? 13.286 -8.821 7.856 1.00 92.44 100 GLU A N 1
ATOM 747 C CA . GLU A 1 100 ? 13.405 -10.245 8.185 1.00 92.44 100 GLU A CA 1
ATOM 748 C C . GLU A 1 100 ? 12.028 -10.912 8.299 1.00 92.44 100 GLU A C 1
ATOM 750 O O . GLU A 1 100 ? 11.819 -12.027 7.821 1.00 92.44 100 GLU A O 1
ATOM 755 N N . ARG A 1 101 ? 11.053 -10.186 8.864 1.00 93.69 101 ARG A N 1
ATOM 756 C CA . ARG A 1 101 ? 9.675 -10.655 9.072 1.00 93.69 101 ARG A CA 1
ATOM 757 C C . ARG A 1 101 ? 8.964 -10.955 7.757 1.00 93.69 101 ARG A C 1
ATOM 759 O O . ARG A 1 101 ? 8.094 -11.822 7.719 1.00 93.69 101 ARG A O 1
ATOM 766 N N . LEU A 1 102 ? 9.351 -10.270 6.681 1.00 94.12 102 LEU A N 1
ATOM 767 C CA . LEU A 1 102 ? 8.754 -10.432 5.358 1.00 94.12 102 LEU A CA 1
ATOM 768 C C . LEU A 1 102 ? 9.368 -11.573 4.540 1.00 94.12 102 LEU A C 1
ATOM 770 O O . LEU A 1 102 ? 8.844 -11.904 3.476 1.00 94.12 102 LEU A O 1
ATOM 774 N N . LYS A 1 103 ? 10.437 -12.229 5.016 1.00 90.50 103 LYS A N 1
ATOM 775 C CA . LYS A 1 103 ? 11.029 -13.370 4.296 1.00 90.50 103 LYS A CA 1
ATOM 776 C C . LYS A 1 103 ? 10.041 -14.519 4.119 1.00 90.50 103 LYS A C 1
ATOM 778 O O . LYS A 1 103 ? 9.992 -15.115 3.048 1.00 90.50 103 LYS A O 1
ATOM 783 N N . GLN A 1 104 ? 9.219 -14.790 5.133 1.00 87.69 104 GLN A N 1
ATOM 784 C CA . GLN A 1 104 ? 8.223 -15.867 5.100 1.00 87.69 104 GLN A CA 1
ATOM 785 C C . GLN A 1 104 ? 7.082 -15.616 4.101 1.00 87.69 104 GLN A C 1
ATOM 787 O O . GLN A 1 104 ? 6.488 -16.565 3.594 1.00 87.69 104 GLN A O 1
ATOM 792 N N . CYS A 1 105 ? 6.777 -14.350 3.800 1.00 90.62 105 CYS A N 1
ATOM 793 C CA . CYS A 1 105 ? 5.735 -13.975 2.845 1.00 90.62 105 CYS A CA 1
ATOM 794 C C . CYS A 1 105 ? 6.294 -13.586 1.467 1.00 90.62 105 CYS A C 1
ATOM 796 O O . CYS A 1 105 ? 5.517 -13.303 0.558 1.00 90.62 105 CYS A O 1
ATOM 798 N N . ASN A 1 106 ? 7.618 -13.571 1.286 1.00 90.12 106 ASN A N 1
ATOM 799 C CA . ASN A 1 106 ? 8.244 -13.271 0.003 1.00 90.12 106 ASN A CA 1
ATOM 800 C C . ASN A 1 106 ? 8.105 -14.453 -0.966 1.00 90.12 106 ASN A C 1
ATOM 802 O O . ASN A 1 106 ? 8.522 -15.576 -0.673 1.00 90.12 106 ASN A O 1
ATOM 806 N N . LEU A 1 107 ? 7.525 -14.189 -2.134 1.00 86.56 107 LEU A N 1
ATOM 807 C CA . LEU A 1 107 ? 7.224 -15.202 -3.133 1.00 86.56 107 LEU A CA 1
ATOM 808 C C . LEU A 1 107 ? 8.496 -15.879 -3.648 1.00 86.56 107 LEU A C 1
ATOM 810 O O . LEU A 1 107 ? 8.538 -17.101 -3.742 1.00 86.56 107 LEU A O 1
ATOM 814 N N . GLU A 1 108 ? 9.553 -15.124 -3.942 1.00 78.69 108 GLU A N 1
ATOM 815 C CA . GLU A 1 108 ? 10.809 -15.686 -4.437 1.00 78.69 108 GLU A CA 1
ATOM 816 C C . GLU A 1 108 ? 11.447 -16.623 -3.408 1.00 78.69 108 GLU A C 1
ATOM 818 O O . GLU A 1 108 ? 11.915 -17.699 -3.772 1.00 78.69 108 GLU A O 1
ATOM 823 N N . GLY A 1 109 ? 11.419 -16.251 -2.126 1.00 75.88 109 GLY A N 1
ATOM 824 C CA . GLY A 1 109 ? 11.845 -17.098 -1.015 1.00 75.88 109 GLY A CA 1
ATOM 825 C C . GLY A 1 109 ? 11.024 -18.383 -0.909 1.00 75.88 109 GLY A C 1
ATOM 826 O O . GLY A 1 109 ? 11.602 -19.458 -0.788 1.00 75.88 109 GLY A O 1
ATOM 827 N N . ARG A 1 110 ? 9.694 -18.291 -1.035 1.00 75.56 110 ARG A N 1
ATOM 828 C CA . ARG A 1 110 ? 8.784 -19.453 -1.000 1.00 75.56 110 ARG A CA 1
ATOM 829 C C . ARG A 1 110 ? 8.933 -20.375 -2.209 1.00 75.56 110 ARG A C 1
ATOM 831 O O . ARG A 1 110 ? 8.681 -21.569 -2.101 1.00 75.56 110 ARG A O 1
ATOM 838 N N . LEU A 1 111 ? 9.323 -19.826 -3.357 1.00 73.56 111 LEU A N 1
ATOM 839 C CA . LEU A 1 111 ? 9.501 -20.577 -4.596 1.00 73.56 111 LEU A CA 1
ATOM 840 C C . LEU A 1 111 ? 10.922 -21.132 -4.775 1.00 73.56 111 LEU A C 1
ATOM 842 O O . LEU A 1 111 ? 11.136 -21.949 -5.671 1.00 73.56 111 LEU A O 1
ATOM 846 N N . LYS A 1 112 ? 11.905 -20.712 -3.967 1.00 66.25 112 LYS A N 1
ATOM 847 C CA . LYS A 1 112 ? 13.254 -21.296 -3.982 1.00 66.25 112 LYS A CA 1
ATOM 848 C C . LYS A 1 112 ? 13.174 -22.760 -3.536 1.00 66.25 112 LYS A C 1
ATOM 850 O O . LYS A 1 112 ? 12.983 -23.045 -2.362 1.00 66.25 112 LYS A O 1
ATOM 855 N N . GLY A 1 113 ? 13.318 -23.675 -4.495 1.00 62.84 113 GLY A N 1
ATOM 856 C CA . GLY A 1 113 ? 13.212 -25.125 -4.291 1.00 62.84 113 GLY A CA 1
ATOM 857 C C . GLY A 1 113 ? 11.872 -25.732 -4.721 1.00 62.84 113 GLY A C 1
ATOM 858 O O . GLY A 1 113 ? 11.762 -26.952 -4.790 1.00 62.84 113 GLY A O 1
ATOM 859 N N . ALA A 1 114 ? 10.875 -24.912 -5.067 1.00 68.19 114 ALA A N 1
ATOM 860 C CA . ALA A 1 114 ? 9.637 -25.397 -5.665 1.00 68.19 114 ALA A CA 1
ATOM 861 C C . ALA A 1 114 ? 9.839 -25.661 -7.164 1.00 68.19 114 ALA A C 1
ATOM 863 O O . ALA A 1 114 ? 10.439 -24.849 -7.875 1.00 68.19 114 ALA A O 1
ATOM 864 N N . TYR A 1 115 ? 9.305 -26.780 -7.658 1.00 71.75 115 TYR A N 1
ATOM 865 C CA . TYR A 1 115 ? 9.219 -27.025 -9.094 1.00 71.75 115 TYR A CA 1
ATOM 866 C C . TYR A 1 115 ? 8.351 -25.938 -9.737 1.00 71.75 115 TYR A C 1
ATOM 868 O O . TYR A 1 115 ? 7.198 -25.745 -9.353 1.00 71.75 115 TYR A O 1
ATOM 876 N N . LYS A 1 116 ? 8.913 -25.218 -10.711 1.00 69.88 116 LYS A N 1
ATOM 877 C CA . LYS A 1 116 ? 8.179 -24.242 -11.516 1.00 69.88 116 LYS A CA 1
ATOM 878 C C . LYS A 1 116 ? 7.936 -24.838 -12.898 1.00 69.88 116 LYS A C 1
ATOM 880 O O . LYS A 1 116 ? 8.911 -25.049 -13.622 1.00 69.88 116 LYS A O 1
ATOM 885 N N . PRO A 1 117 ? 6.678 -25.086 -13.284 1.00 77.62 117 PRO A N 1
ATOM 886 C CA . PRO A 1 117 ? 6.358 -25.454 -14.654 1.00 77.62 117 PRO A CA 1
ATOM 887 C C . PRO A 1 117 ? 6.856 -24.394 -15.645 1.00 77.62 117 PRO A C 1
ATOM 889 O O . PRO A 1 117 ? 6.844 -23.201 -15.336 1.00 77.62 117 PRO A O 1
ATOM 892 N N . ALA A 1 118 ? 7.249 -24.814 -16.849 1.00 80.56 118 ALA A N 1
ATOM 893 C CA . ALA A 1 118 ? 7.789 -23.917 -17.876 1.00 80.56 118 ALA A CA 1
ATOM 894 C C . ALA A 1 118 ? 6.848 -22.741 -18.210 1.00 80.56 118 ALA A C 1
ATOM 896 O O . ALA A 1 118 ? 7.313 -21.613 -18.344 1.00 80.56 118 ALA A O 1
ATOM 897 N N . TYR A 1 119 ? 5.529 -22.975 -18.233 1.00 81.12 119 TYR A N 1
ATOM 898 C CA . TYR A 1 119 ? 4.534 -21.932 -18.516 1.00 81.12 119 TYR A CA 1
ATOM 899 C C . TYR A 1 119 ? 4.544 -20.782 -17.493 1.00 81.12 119 TYR A C 1
ATOM 901 O O . TYR A 1 119 ? 4.193 -19.657 -17.827 1.00 81.12 119 TYR A O 1
ATOM 909 N N . VAL A 1 120 ? 4.951 -21.039 -16.242 1.00 78.06 120 VAL A N 1
ATOM 910 C CA . VAL A 1 120 ? 5.046 -19.991 -15.213 1.00 78.06 120 VAL A CA 1
ATOM 911 C C . VAL A 1 120 ? 6.209 -19.053 -15.525 1.00 78.06 120 VAL A C 1
ATOM 913 O O . VAL A 1 120 ? 6.088 -17.845 -15.340 1.00 78.06 120 VAL A O 1
ATOM 916 N N . TRP A 1 121 ? 7.336 -19.595 -15.993 1.00 76.19 121 TRP A N 1
ATOM 917 C CA . TRP A 1 121 ? 8.483 -18.784 -16.398 1.00 76.19 121 TRP A CA 1
ATOM 918 C C . TRP A 1 121 ? 8.187 -17.963 -17.644 1.00 76.19 121 TRP A C 1
ATOM 920 O O . TRP A 1 121 ? 8.526 -16.784 -17.662 1.00 76.19 121 TRP A O 1
ATOM 930 N N . ASP A 1 122 ? 7.517 -18.570 -18.621 1.00 82.00 122 ASP A N 1
ATOM 931 C CA . ASP A 1 122 ? 7.070 -17.891 -19.834 1.00 82.00 122 ASP A CA 1
ATOM 932 C C . ASP A 1 122 ? 6.149 -16.711 -19.492 1.00 82.00 122 ASP A C 1
ATOM 934 O O . ASP A 1 122 ? 6.470 -15.570 -19.803 1.00 82.00 122 ASP A O 1
ATOM 938 N N . ALA A 1 123 ? 5.104 -16.943 -18.687 1.00 82.44 123 ALA A N 1
ATOM 939 C CA . ALA A 1 123 ? 4.191 -15.886 -18.253 1.00 82.44 123 ALA A CA 1
ATOM 940 C C . ALA A 1 123 ? 4.894 -14.747 -17.485 1.00 82.44 123 ALA A C 1
ATOM 942 O O . ALA A 1 123 ? 4.589 -13.569 -17.696 1.00 82.44 123 ALA A O 1
ATOM 943 N N . ILE A 1 124 ? 5.844 -15.073 -16.595 1.00 76.75 124 ILE A N 1
ATOM 944 C CA . ILE A 1 124 ? 6.649 -14.066 -15.881 1.00 76.75 124 ILE A CA 1
ATOM 945 C C . ILE A 1 124 ? 7.488 -13.251 -16.865 1.00 76.75 124 ILE A C 1
ATOM 947 O O . ILE A 1 124 ? 7.564 -12.031 -16.720 1.00 76.75 124 ILE A O 1
ATOM 951 N N . GLN A 1 125 ? 8.129 -13.905 -17.835 1.00 79.00 125 GLN A N 1
ATOM 952 C CA . GLN A 1 125 ? 8.972 -13.229 -18.813 1.00 79.00 125 GLN A CA 1
ATOM 953 C C . GLN A 1 125 ? 8.138 -12.330 -19.727 1.00 79.00 125 GLN A C 1
ATOM 955 O O . GLN A 1 125 ? 8.437 -11.146 -19.818 1.00 79.00 125 GLN A O 1
ATOM 960 N N . THR A 1 126 ? 7.025 -12.824 -20.272 1.00 88.06 126 THR A N 1
ATOM 961 C CA . THR A 1 126 ? 6.094 -12.016 -21.074 1.00 88.06 126 THR A CA 1
ATOM 962 C C . THR A 1 126 ? 5.598 -10.789 -20.309 1.00 88.06 126 THR A C 1
ATOM 964 O O . THR A 1 126 ? 5.522 -9.695 -20.862 1.00 88.06 126 THR A O 1
ATOM 967 N N . SER A 1 127 ? 5.289 -10.944 -19.017 1.00 79.25 127 SER A N 1
ATOM 968 C CA . SER A 1 127 ? 4.845 -9.825 -18.175 1.00 79.25 127 SER A CA 1
ATOM 969 C C . SER A 1 127 ? 5.949 -8.784 -17.969 1.00 79.25 127 SER A C 1
ATOM 971 O O . SER A 1 127 ? 5.665 -7.589 -17.920 1.00 79.25 127 SER A O 1
ATOM 973 N N . ARG A 1 128 ? 7.211 -9.219 -17.856 1.00 80.06 128 ARG A N 1
ATOM 974 C CA . ARG A 1 128 ? 8.373 -8.320 -17.786 1.00 80.06 128 ARG A CA 1
ATOM 975 C C . ARG A 1 128 ? 8.599 -7.592 -19.102 1.00 80.06 128 ARG A C 1
ATOM 977 O O . ARG A 1 128 ? 8.768 -6.382 -19.077 1.00 80.06 128 ARG A O 1
ATOM 984 N N . ASP A 1 129 ? 8.527 -8.299 -20.223 1.00 88.81 129 ASP A N 1
ATOM 985 C CA . ASP A 1 129 ? 8.708 -7.700 -21.546 1.00 88.81 129 ASP A CA 1
ATOM 986 C C . ASP A 1 129 ? 7.619 -6.643 -21.814 1.00 88.81 129 ASP A C 1
ATOM 988 O O . ASP A 1 129 ? 7.906 -5.543 -22.286 1.00 88.81 129 ASP A O 1
ATOM 992 N N . MET A 1 130 ? 6.370 -6.930 -21.424 1.00 90.06 130 MET A N 1
ATOM 993 C CA . MET A 1 130 ? 5.264 -5.969 -21.482 1.00 90.06 130 MET A CA 1
ATOM 994 C C . MET A 1 130 ? 5.510 -4.755 -20.577 1.00 90.06 130 MET A C 1
ATOM 996 O O . MET A 1 130 ? 5.294 -3.619 -20.997 1.00 90.06 130 MET A O 1
ATOM 1000 N N . TRP A 1 131 ? 5.983 -4.978 -19.348 1.00 83.62 131 TRP A N 1
ATOM 1001 C CA . TRP A 1 131 ? 6.336 -3.898 -18.427 1.00 83.62 131 TRP A CA 1
ATOM 1002 C C . TRP A 1 131 ? 7.440 -3.001 -18.992 1.00 83.62 131 TRP A C 1
ATOM 1004 O O . TRP A 1 131 ? 7.333 -1.776 -18.919 1.00 83.62 131 TRP A O 1
ATOM 1014 N N . ASP A 1 132 ? 8.480 -3.592 -19.574 1.00 85.81 132 ASP A N 1
ATOM 1015 C CA . ASP A 1 132 ? 9.579 -2.855 -20.189 1.00 85.81 132 ASP A CA 1
ATOM 1016 C C . ASP A 1 132 ? 9.090 -2.044 -21.396 1.00 85.81 132 ASP A C 1
ATOM 1018 O O . ASP A 1 132 ? 9.474 -0.882 -21.530 1.00 85.81 132 ASP A O 1
ATOM 1022 N N . SER A 1 133 ? 8.179 -2.592 -22.211 1.00 91.25 133 SER A N 1
ATOM 1023 C CA . SER A 1 133 ? 7.528 -1.857 -23.308 1.00 91.25 133 SER A CA 1
ATOM 1024 C C . SER A 1 133 ? 6.788 -0.617 -22.801 1.00 91.25 133 SER A C 1
ATOM 1026 O O . SER A 1 133 ? 7.112 0.498 -23.206 1.00 91.25 133 SER A O 1
ATOM 1028 N N . VAL A 1 134 ? 5.866 -0.789 -21.845 1.00 87.75 134 VAL A N 1
ATOM 1029 C CA . VAL A 1 134 ? 5.080 0.319 -21.267 1.00 87.75 134 VAL A CA 1
ATOM 1030 C C . VAL A 1 134 ? 5.989 1.350 -20.594 1.00 87.75 134 VAL A C 1
ATOM 1032 O O . VAL A 1 134 ? 5.787 2.556 -20.719 1.00 87.75 134 VAL A O 1
ATOM 1035 N N . THR A 1 135 ? 7.027 0.892 -19.894 1.00 84.75 135 THR A N 1
ATOM 1036 C CA . THR A 1 135 ? 7.985 1.780 -19.227 1.00 84.75 135 THR A CA 1
ATOM 1037 C C . THR A 1 135 ? 8.789 2.596 -20.239 1.00 84.75 135 THR A C 1
ATOM 1039 O O . THR A 1 135 ? 9.078 3.766 -19.990 1.00 84.75 135 THR A O 1
ATOM 1042 N N . ASN A 1 136 ? 9.165 2.006 -21.375 1.00 87.06 136 ASN A N 1
ATOM 1043 C CA . ASN A 1 136 ? 9.881 2.713 -22.432 1.00 87.06 136 ASN A CA 1
ATOM 1044 C C . ASN A 1 136 ? 8.983 3.740 -23.130 1.00 87.06 136 ASN A C 1
ATOM 1046 O O . ASN A 1 136 ? 9.413 4.877 -23.306 1.00 87.06 136 ASN A O 1
ATOM 1050 N N . GLU A 1 137 ? 7.729 3.395 -23.428 1.00 86.50 137 GLU A N 1
ATOM 1051 C CA . GLU A 1 137 ? 6.740 4.352 -23.947 1.00 86.50 137 GLU A CA 1
ATOM 1052 C C . GLU A 1 137 ? 6.550 5.538 -22.992 1.00 86.50 137 GLU A C 1
ATOM 1054 O O . GLU A 1 137 ? 6.592 6.698 -23.406 1.00 86.50 137 GLU A O 1
ATOM 1059 N N . PHE A 1 138 ? 6.424 5.265 -21.690 1.00 81.38 138 PHE A N 1
ATOM 1060 C CA . PHE A 1 138 ? 6.297 6.312 -20.681 1.00 81.38 138 PHE A CA 1
ATOM 1061 C C . PHE A 1 138 ? 7.540 7.209 -20.600 1.00 81.38 138 PHE A C 1
ATOM 1063 O O . PHE A 1 138 ? 7.409 8.424 -20.462 1.00 81.38 138 PHE A O 1
ATOM 1070 N N . LYS A 1 139 ? 8.749 6.643 -20.711 1.00 82.12 139 LYS A N 1
ATOM 1071 C CA . LYS A 1 139 ? 9.998 7.425 -20.735 1.00 82.12 139 LYS A CA 1
ATOM 1072 C C . LYS A 1 139 ? 10.068 8.358 -21.939 1.00 82.12 139 LYS A C 1
ATOM 1074 O O . LYS A 1 139 ? 10.488 9.502 -21.778 1.00 82.12 139 LYS A O 1
ATOM 1079 N N . GLU A 1 140 ? 9.660 7.895 -23.118 1.00 83.31 140 GLU A N 1
ATOM 1080 C CA . GLU A 1 140 ? 9.611 8.751 -24.307 1.00 83.31 140 GLU A CA 1
ATOM 1081 C C . GLU A 1 140 ? 8.594 9.882 -24.119 1.00 83.31 140 GLU A C 1
ATOM 1083 O O . GLU A 1 140 ? 8.946 11.044 -24.313 1.00 83.31 140 GLU A O 1
ATOM 1088 N N . LEU A 1 141 ? 7.390 9.582 -23.615 1.00 76.38 141 LEU A N 1
ATOM 1089 C CA . LEU A 1 141 ? 6.394 10.606 -23.272 1.00 76.38 141 LEU A CA 1
ATOM 1090 C C . LEU A 1 141 ? 6.928 11.626 -22.260 1.00 76.38 141 LEU A C 1
ATOM 1092 O O . LEU A 1 141 ? 6.758 12.832 -22.441 1.00 76.38 141 LEU A O 1
ATOM 1096 N N . GLN A 1 142 ? 7.597 11.163 -21.203 1.00 77.25 142 GLN A N 1
ATOM 1097 C CA . GLN A 1 142 ? 8.195 12.038 -20.199 1.00 77.25 142 GLN A CA 1
ATOM 1098 C C . GLN A 1 142 ? 9.247 12.961 -20.827 1.00 77.25 142 GLN A C 1
ATOM 1100 O O . GLN A 1 142 ? 9.246 14.161 -20.566 1.00 77.25 142 GLN A O 1
ATOM 1105 N N . LYS A 1 143 ? 10.104 12.434 -21.705 1.00 81.25 143 LYS A N 1
ATOM 1106 C CA . LYS A 1 143 ? 11.119 13.215 -22.419 1.00 81.25 143 LYS A CA 1
ATOM 1107 C C . LYS A 1 143 ? 10.494 14.260 -23.348 1.00 81.25 143 LYS A C 1
ATOM 1109 O O . LYS A 1 143 ? 10.978 15.390 -23.418 1.00 81.25 143 LYS A O 1
ATOM 1114 N N . THR A 1 144 ? 9.413 13.914 -24.043 1.00 76.69 144 THR A N 1
ATOM 1115 C CA . THR A 1 144 ? 8.614 14.841 -24.863 1.00 76.69 144 THR A CA 1
ATOM 1116 C C . THR A 1 144 ? 8.035 15.977 -24.012 1.00 76.69 144 THR A C 1
ATOM 1118 O O . THR A 1 144 ? 8.160 17.147 -24.377 1.00 76.69 144 THR A O 1
ATOM 1121 N N . LEU A 1 145 ? 7.477 15.651 -22.841 1.00 70.31 145 LEU A N 1
ATOM 1122 C CA . LEU A 1 145 ? 6.945 16.632 -21.889 1.00 70.31 145 LEU A CA 1
ATOM 1123 C C . LEU A 1 145 ? 8.040 17.556 -21.334 1.00 70.31 145 LEU A C 1
ATOM 1125 O O . LEU A 1 145 ? 7.866 18.770 -21.319 1.00 70.31 145 LEU A O 1
ATOM 1129 N N . GLU A 1 146 ? 9.180 17.005 -20.916 1.00 75.81 146 GLU A N 1
ATOM 1130 C CA . GLU A 1 146 ? 10.299 17.775 -20.352 1.00 75.81 146 GLU A CA 1
ATOM 1131 C C . GLU A 1 146 ? 10.982 18.677 -21.388 1.00 75.81 146 GLU A C 1
ATOM 1133 O O . GLU A 1 146 ? 11.436 19.773 -21.064 1.00 75.81 146 GLU A O 1
ATOM 1138 N N . SER A 1 147 ? 11.035 18.241 -22.647 1.00 75.62 147 SER A N 1
ATOM 1139 C CA . SER A 1 147 ? 11.602 19.025 -23.749 1.00 75.62 147 SER A CA 1
ATOM 1140 C C . SER A 1 147 ? 10.646 20.085 -24.307 1.00 75.62 147 SER A C 1
ATOM 1142 O O . SER A 1 147 ? 11.041 20.840 -25.194 1.00 75.62 147 SER A O 1
ATOM 1144 N N . ASN A 1 148 ? 9.405 20.162 -23.804 1.00 63.88 148 ASN A N 1
ATOM 1145 C CA . ASN A 1 148 ? 8.354 21.063 -24.289 1.00 63.88 148 ASN A CA 1
ATOM 1146 C C . ASN A 1 148 ? 8.082 20.946 -25.805 1.00 63.88 148 ASN A C 1
ATOM 1148 O O . ASN A 1 148 ? 7.484 21.837 -26.412 1.00 63.88 148 ASN A O 1
ATOM 1152 N N . THR A 1 149 ? 8.511 19.848 -26.431 1.00 65.62 149 THR A N 1
ATOM 1153 C CA . THR A 1 149 ? 8.220 19.561 -27.835 1.00 65.62 149 THR A CA 1
ATOM 1154 C C . THR A 1 149 ? 7.015 18.648 -27.874 1.00 65.62 149 THR A C 1
ATOM 1156 O O . THR A 1 149 ? 7.151 17.443 -27.741 1.00 65.62 149 THR A O 1
ATOM 1159 N N . LEU A 1 150 ? 5.815 19.213 -28.019 1.00 65.25 150 LEU A N 1
ATOM 1160 C CA . LEU A 1 150 ? 4.621 18.416 -28.305 1.00 65.25 150 LEU A CA 1
ATOM 1161 C C . LEU A 1 150 ? 4.883 17.585 -29.566 1.00 65.25 150 LEU A C 1
ATOM 1163 O O . LEU A 1 150 ? 5.307 18.135 -30.586 1.00 65.25 150 LEU A O 1
ATOM 1167 N N . SER A 1 151 ? 4.666 16.267 -29.494 1.00 68.88 151 SER A N 1
ATOM 1168 C CA . SER A 1 151 ? 4.832 15.417 -30.675 1.00 68.88 151 SER A CA 1
ATOM 1169 C C . SER A 1 151 ? 3.887 15.893 -31.782 1.00 68.88 151 SER A C 1
ATOM 1171 O O . SER A 1 151 ? 2.788 16.389 -31.511 1.00 68.88 151 SER A O 1
ATOM 1173 N N . TRP A 1 152 ? 4.317 15.748 -33.038 1.00 71.12 152 TRP A N 1
ATOM 1174 C CA . TRP A 1 152 ? 3.520 16.182 -34.185 1.00 71.12 152 TRP A CA 1
ATOM 1175 C C . TRP A 1 152 ? 2.136 15.527 -34.212 1.00 71.12 152 TRP A C 1
ATOM 1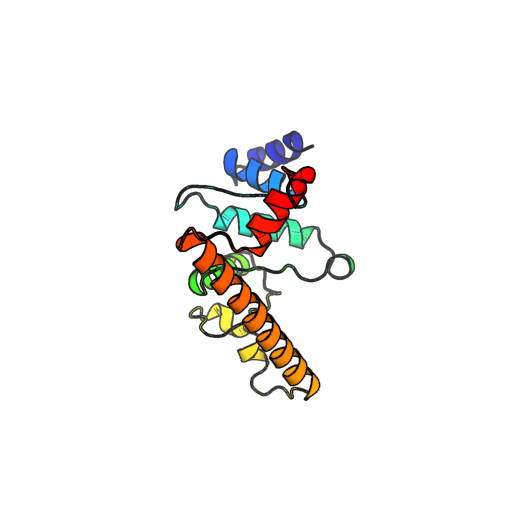177 O O . TRP A 1 152 ? 1.186 16.170 -34.621 1.00 71.12 152 TRP A O 1
ATOM 1187 N N . GLU A 1 153 ? 1.995 14.311 -33.685 1.00 70.00 153 GLU A N 1
ATOM 1188 C CA . GLU A 1 153 ? 0.711 13.615 -33.565 1.00 70.00 153 GLU A CA 1
ATOM 1189 C C . GLU A 1 153 ? -0.304 14.398 -32.712 1.00 70.00 153 GLU A C 1
ATOM 1191 O O . GLU A 1 153 ? -1.450 14.576 -33.123 1.00 70.00 153 GLU A O 1
ATOM 1196 N N . TYR A 1 154 ? 0.117 14.953 -31.568 1.00 70.50 154 TYR A N 1
ATOM 1197 C CA . TYR A 1 154 ? -0.748 15.795 -30.728 1.00 70.50 154 TYR A CA 1
ATOM 1198 C C . TYR A 1 154 ? -1.034 17.157 -31.368 1.00 70.50 154 TYR A C 1
ATOM 1200 O O . TYR A 1 154 ? -2.149 17.673 -31.261 1.00 70.50 154 TYR A O 1
ATOM 1208 N N . VAL A 1 155 ? -0.037 17.739 -32.042 1.00 73.25 155 VAL A N 1
ATO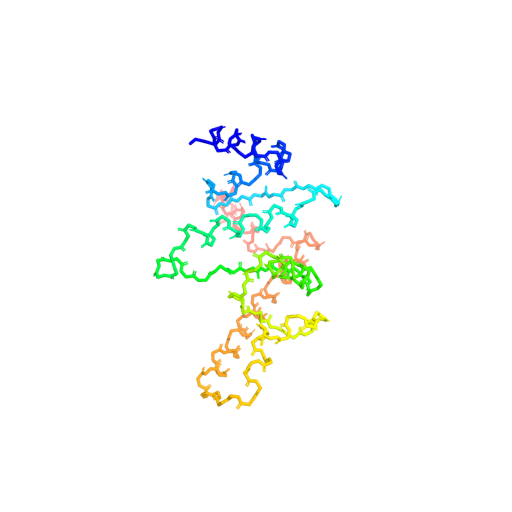M 1209 C CA . VAL A 1 155 ? -0.187 19.013 -32.760 1.00 73.25 155 VAL A CA 1
ATOM 1210 C C . VAL A 1 155 ? -1.152 18.853 -33.938 1.00 73.25 155 VAL A C 1
ATOM 1212 O O . VAL A 1 155 ? -2.055 19.667 -34.100 1.00 73.25 155 VAL A O 1
ATOM 1215 N N . GLU A 1 156 ? -1.021 17.782 -34.714 1.00 77.62 156 GLU A N 1
ATOM 1216 C CA . GLU A 1 156 ? -1.876 17.449 -35.851 1.00 77.62 156 GLU A CA 1
ATOM 1217 C C . GLU A 1 156 ? -3.325 17.227 -35.410 1.00 77.62 156 GLU A C 1
ATOM 1219 O O . GLU A 1 156 ? -4.239 17.793 -36.008 1.00 77.62 156 GLU A O 1
ATOM 1224 N N . LEU A 1 157 ? -3.548 16.467 -34.333 1.00 77.81 157 LEU A N 1
ATOM 1225 C CA . LEU A 1 157 ? -4.883 16.257 -33.763 1.00 77.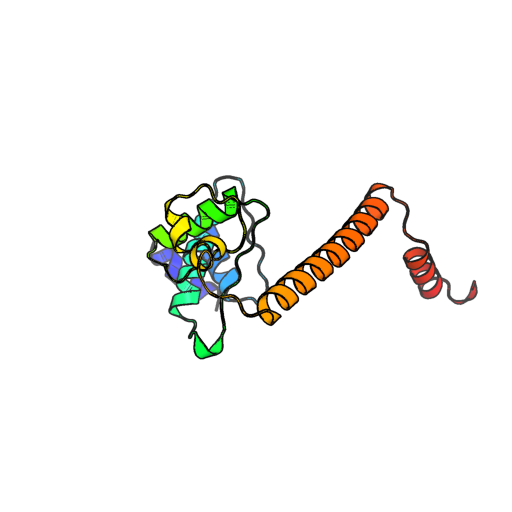81 157 LEU A CA 1
ATOM 1226 C C . LEU A 1 157 ? -5.528 17.577 -33.329 1.00 77.81 157 LEU A C 1
ATOM 1228 O O . LEU A 1 157 ? -6.680 17.846 -33.672 1.00 77.81 157 LEU A O 1
ATOM 1232 N N . TYR A 1 158 ? -4.781 18.425 -32.616 1.00 78.38 158 TYR A N 1
ATOM 1233 C CA . TYR A 1 158 ? -5.259 19.742 -32.203 1.00 78.38 158 TYR A CA 1
ATOM 1234 C C . TYR A 1 158 ? -5.586 20.639 -33.404 1.00 78.38 158 TYR A C 1
ATOM 1236 O O . TYR A 1 158 ? -6.623 21.305 -33.407 1.00 78.38 158 TYR A O 1
ATOM 1244 N N . LEU A 1 159 ? -4.727 20.658 -34.427 1.00 79.75 159 LEU A N 1
ATOM 1245 C CA . LEU A 1 159 ? -4.923 21.468 -35.629 1.00 79.75 159 LEU A CA 1
ATOM 1246 C C . LEU A 1 159 ? -6.125 20.988 -36.447 1.00 79.75 159 LEU A C 1
ATOM 1248 O O . LEU A 1 159 ? -6.935 21.820 -36.842 1.00 79.75 159 LEU A O 1
ATOM 1252 N N . LYS A 1 160 ? -6.302 19.674 -36.622 1.00 81.69 160 LYS A N 1
ATOM 1253 C CA . LYS A 1 160 ? -7.471 19.090 -37.302 1.00 81.69 160 LYS A CA 1
ATOM 1254 C C . LYS A 1 160 ? -8.783 19.385 -36.576 1.00 81.69 160 LYS A C 1
ATOM 1256 O O . LYS A 1 160 ? -9.797 19.621 -37.222 1.00 81.69 160 LYS A O 1
ATOM 1261 N N . LEU A 1 161 ? -8.772 19.384 -35.243 1.00 82.38 161 LEU A N 1
ATOM 1262 C CA . LEU A 1 161 ? -9.962 19.671 -34.437 1.00 82.38 161 LEU A CA 1
ATOM 1263 C C . LEU A 1 161 ? -10.331 21.158 -34.416 1.00 82.38 161 LEU A C 1
ATOM 1265 O O . LEU A 1 161 ? -11.514 21.481 -34.364 1.00 82.38 161 LEU A O 1
ATOM 1269 N N . ASN A 1 162 ? -9.343 22.058 -34.438 1.00 81.50 162 ASN A N 1
ATOM 1270 C CA . ASN A 1 162 ? -9.580 23.494 -34.245 1.00 81.50 162 ASN A CA 1
ATOM 1271 C C . ASN A 1 162 ? -9.495 24.333 -35.528 1.00 81.50 162 ASN A C 1
ATOM 1273 O O . ASN A 1 162 ? -9.991 25.454 -35.531 1.00 81.50 162 ASN A O 1
ATOM 1277 N N . ASN A 1 163 ? -8.897 23.816 -36.605 1.00 80.12 163 ASN A N 1
ATOM 1278 C CA . ASN A 1 163 ? -8.815 24.473 -37.915 1.00 80.12 163 ASN A CA 1
ATOM 1279 C C . ASN A 1 163 ? -9.050 23.464 -39.061 1.00 80.12 163 ASN A C 1
ATOM 1281 O O . ASN A 1 163 ? -8.156 23.260 -39.887 1.00 80.12 163 ASN A O 1
ATOM 1285 N N . PRO A 1 164 ? -10.233 22.824 -39.128 1.00 71.31 164 PRO A N 1
ATOM 1286 C CA . PRO A 1 164 ? -10.518 21.779 -40.115 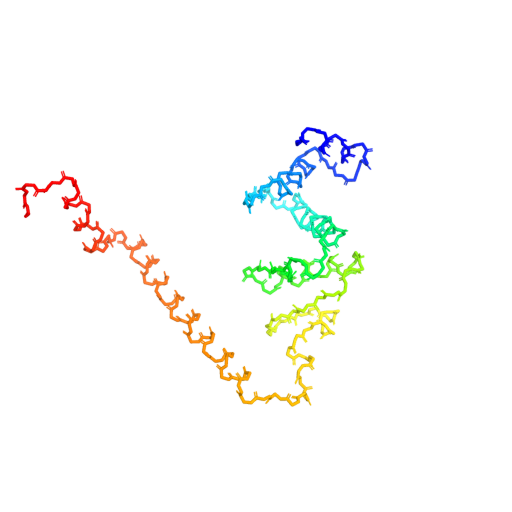1.00 71.31 164 PRO A CA 1
ATOM 1287 C C . PRO A 1 164 ? -10.460 22.267 -41.572 1.00 71.31 164 PRO A C 1
ATOM 1289 O O . PRO A 1 164 ? -10.207 21.463 -42.455 1.00 71.31 164 PRO A O 1
ATOM 1292 N N . ASP A 1 165 ? -10.643 23.567 -41.830 1.00 76.62 165 ASP A N 1
ATOM 1293 C CA . ASP A 1 165 ? -10.667 24.129 -43.192 1.00 76.62 165 ASP A CA 1
ATOM 1294 C C . ASP A 1 165 ? -9.275 24.514 -43.741 1.00 76.62 165 ASP A C 1
ATOM 1296 O O . ASP A 1 165 ? -9.161 24.972 -44.878 1.00 76.62 165 ASP A O 1
ATOM 1300 N N . GLN A 1 166 ? -8.212 24.389 -42.935 1.00 64.44 166 GLN A N 1
ATOM 1301 C CA . GLN A 1 166 ? -6.833 24.730 -43.327 1.00 64.44 166 GLN A CA 1
ATOM 1302 C C . GLN A 1 166 ? -5.960 23.504 -43.641 1.00 64.44 166 GLN A C 1
ATOM 1304 O O . GLN A 1 166 ? -4.766 23.672 -43.900 1.00 64.44 166 GLN A O 1
ATOM 1309 N N . TRP A 1 167 ? -6.545 22.302 -43.624 1.00 56.09 167 TRP A N 1
ATOM 1310 C CA . TRP A 1 167 ? -5.866 21.022 -43.838 1.00 56.09 167 TRP A CA 1
ATOM 1311 C C . TRP A 1 167 ? -6.674 20.086 -44.733 1.00 56.09 167 TRP A C 1
ATOM 1313 O O . TRP A 1 167 ? -7.890 19.938 -44.490 1.00 56.09 167 TRP A O 1
#

Organism: NCBI:txid1440133

Sequence (167 aa):
SIDKGTRALQESKVLDITQSKALVEALSREVALISGPPGTGKTKIGVDLMQVLLLNMKAEDNGPILCICYTNHALDQFLDHLLDKKITNIIRIGSGSKSERLKQCNLEGRLKGAYKPAYVWDAIQTSRDMWDSVTNEFKELQKTLESNTLSWEYVELYLKLNNPDQW

Foldseek 3Di:
DLVVQLVVVVVVVPDDSLLSSQLSQVVPDPDGDDDDPPPPCPLVSVLVSVVVCVVPDDCVPPPDDDDDDPDLVVVLVSVVVNVVVVNDPAADEDDDRPDPVCLVRYPVNVCVVPDDDPVNVVVVVVVVVVVVVVVVVVVVVVVCVVVVPDPVVVVVVVCCVPPVPVD

Secondary structure (DSSP, 8-state):
-HHHHHHHHHHTTSS-HHHHHHHHHHHHSSS------TTSSHHHHHHHHHHHHHHH--HHHH-PPP---SSHHHHHHHHHHHHHTT-----B-SS----STTGGGBHHHHHTTS---HHHHHHHHHHHHHHHHHHHHHHHHHHHHHTT---HHHHHHHHHHH-GGG-

InterPro domains:
  IPR027417 P-loop containing nucleoside triphosphate hydrolase [G3DSA:3.40.50.300] (3-165)
  IPR027417 P-loop containing nucleoside triphosphate hydrolase [SSF52540] (15-113)
  IPR041677 DNA2/NAM7 helicase, helicase domain [PF13086] (15-145)
  IPR045055 DNA2/NAM7-like helicase [PTHR10887] (12-146)